Protein AF-X8DGS0-F1 (afdb_monomer)

Structure (mmCIF, N/CA/C/O backbone):
data_AF-X8DGS0-F1
#
_entry.id   AF-X8DGS0-F1
#
loop_
_atom_site.group_PDB
_atom_site.id
_atom_site.type_symbol
_atom_site.label_atom_id
_atom_site.label_alt_id
_atom_site.label_comp_id
_atom_site.label_asym_id
_atom_site.label_entity_id
_atom_site.label_seq_id
_atom_site.pdbx_PDB_ins_code
_atom_site.Cartn_x
_atom_site.Cartn_y
_atom_site.Cartn_z
_atom_site.occupancy
_atom_site.B_iso_or_equiv
_atom_site.auth_seq_id
_atom_site.auth_comp_id
_atom_site.auth_asym_id
_atom_site.auth_atom_id
_atom_site.pdbx_PDB_model_num
ATOM 1 N N . MET A 1 1 ? 2.031 9.646 6.732 1.00 61.75 1 MET A N 1
ATOM 2 C CA . MET A 1 1 ? 1.236 8.455 6.350 1.00 61.75 1 MET A CA 1
ATOM 3 C C . MET A 1 1 ? -0.207 8.736 5.901 1.00 61.75 1 MET A C 1
ATOM 5 O O . MET A 1 1 ? -0.743 7.908 5.187 1.00 61.75 1 MET A O 1
ATOM 9 N N . LYS A 1 2 ? -0.853 9.878 6.206 1.00 70.56 2 LYS A N 1
ATOM 10 C CA . LYS A 1 2 ? -2.281 10.096 5.852 1.00 70.56 2 LYS A CA 1
ATOM 11 C C . LYS A 1 2 ? -2.559 10.914 4.572 1.00 70.56 2 LYS A C 1
ATOM 13 O O . LYS A 1 2 ? -3.697 11.303 4.344 1.00 70.56 2 LYS A O 1
ATOM 18 N N . ARG A 1 3 ? -1.563 11.180 3.716 1.00 82.69 3 ARG A N 1
ATOM 19 C CA . ARG A 1 3 ? -1.714 12.102 2.561 1.00 82.69 3 ARG A CA 1
ATOM 20 C C . ARG A 1 3 ? -2.752 11.632 1.542 1.00 82.69 3 ARG A C 1
ATOM 22 O O . ARG A 1 3 ? -3.551 12.425 1.066 1.00 82.69 3 ARG A O 1
ATOM 29 N N . LEU A 1 4 ? -2.767 10.332 1.264 1.00 88.12 4 LEU A N 1
ATOM 30 C CA . LEU A 1 4 ? -3.715 9.725 0.336 1.00 88.12 4 LEU A CA 1
ATOM 31 C C . LEU A 1 4 ? -5.008 9.297 1.020 1.00 88.12 4 LEU A C 1
ATOM 33 O O . LEU A 1 4 ? -5.852 8.747 0.341 1.00 88.12 4 LEU A O 1
ATOM 37 N N . LYS A 1 5 ? -5.173 9.501 2.337 1.00 89.69 5 LYS A N 1
ATOM 38 C CA . LYS A 1 5 ? -6.284 9.057 3.211 1.00 89.69 5 LYS A CA 1
ATOM 39 C C . LYS A 1 5 ? -6.931 7.683 2.886 1.00 89.69 5 LYS A C 1
ATOM 41 O O . LYS A 1 5 ? -8.085 7.481 3.225 1.00 89.69 5 LYS A O 1
ATOM 46 N N . VAL A 1 6 ? -6.255 6.753 2.211 1.00 93.56 6 VAL A N 1
ATOM 47 C CA . VAL A 1 6 ? -6.778 5.419 1.818 1.00 93.56 6 VAL A CA 1
ATOM 48 C C . VAL A 1 6 ? -6.681 4.390 2.957 1.00 93.56 6 VAL A C 1
ATOM 50 O O . VAL A 1 6 ? -6.587 3.192 2.723 1.00 93.56 6 VAL A O 1
ATOM 53 N N . GLY A 1 7 ? -6.600 4.863 4.201 1.00 92.19 7 GLY A N 1
ATOM 54 C CA . GLY A 1 7 ? -6.376 4.034 5.376 1.00 92.19 7 GLY A CA 1
ATOM 55 C C . GLY A 1 7 ? -5.912 4.842 6.587 1.00 92.19 7 GLY A C 1
ATOM 56 O O . GLY A 1 7 ? -5.862 6.078 6.565 1.00 92.19 7 GLY A O 1
ATOM 57 N N . THR A 1 8 ? -5.529 4.129 7.644 1.00 92.06 8 THR A N 1
ATOM 58 C CA . THR A 1 8 ? -5.005 4.693 8.894 1.00 92.06 8 THR A CA 1
ATOM 59 C C . THR A 1 8 ? -3.659 4.066 9.251 1.00 92.06 8 THR A C 1
ATOM 61 O O . THR A 1 8 ? -3.281 3.021 8.729 1.00 92.06 8 THR A O 1
ATOM 64 N N . ALA A 1 9 ? -2.901 4.742 10.109 1.00 90.94 9 ALA A N 1
ATOM 65 C CA . ALA A 1 9 ? -1.609 4.273 10.588 1.00 90.94 9 ALA A CA 1
ATOM 66 C C . ALA A 1 9 ? -1.430 4.680 12.050 1.00 90.94 9 ALA A C 1
ATOM 68 O O . ALA A 1 9 ? -1.775 5.802 12.438 1.00 90.94 9 ALA A O 1
ATOM 69 N N . ARG A 1 10 ? -0.851 3.772 12.834 1.00 90.06 10 ARG A N 1
ATOM 70 C CA . ARG A 1 10 ? -0.604 3.908 14.270 1.00 90.06 10 ARG A CA 1
ATOM 71 C C . ARG A 1 10 ? 0.692 3.181 14.632 1.00 90.06 10 ARG A C 1
ATOM 73 O O . ARG A 1 10 ? 1.051 2.201 13.988 1.00 90.06 10 ARG A O 1
ATOM 80 N N . ARG A 1 11 ? 1.394 3.651 15.669 1.00 92.69 11 ARG A N 1
ATOM 81 C CA . AR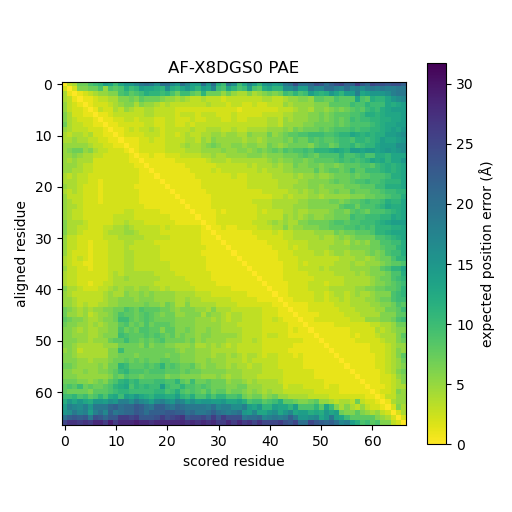G A 1 11 ? 2.514 2.901 16.262 1.00 92.69 11 ARG A CA 1
ATOM 82 C C . ARG A 1 11 ? 1.989 1.624 16.907 1.00 92.69 11 ARG A C 1
ATOM 84 O O . ARG A 1 11 ? 1.073 1.698 17.718 1.00 92.69 11 ARG A O 1
ATOM 91 N N . PHE A 1 12 ? 2.615 0.489 16.615 1.00 88.69 12 PHE A N 1
ATOM 92 C CA . PHE A 1 12 ? 2.205 -0.796 17.181 1.00 88.69 12 PHE A CA 1
ATOM 93 C C . PHE A 1 12 ? 2.200 -0.790 18.718 1.00 88.69 12 PHE A C 1
ATOM 95 O O . PHE A 1 12 ? 1.226 -1.216 19.325 1.00 88.69 12 PHE A O 1
ATOM 102 N N . SER A 1 13 ? 3.217 -0.189 19.345 1.00 95.38 13 SER A N 1
ATOM 103 C CA . SER A 1 13 ? 3.301 -0.046 20.808 1.00 95.38 13 SER A CA 1
ATOM 104 C C . SER A 1 13 ? 2.162 0.766 21.439 1.00 95.38 13 SER A C 1
ATOM 106 O O . SER A 1 13 ? 1.939 0.670 22.638 1.00 95.38 13 SER A O 1
A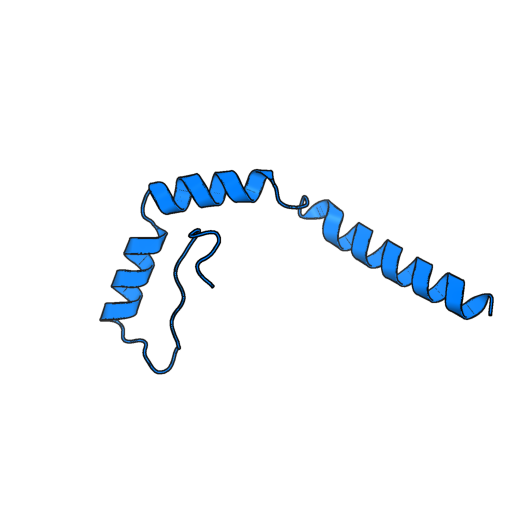TOM 108 N N . ALA A 1 14 ? 1.441 1.565 20.648 1.00 91.31 14 ALA A N 1
ATOM 109 C CA . ALA A 1 14 ? 0.284 2.345 21.083 1.00 91.31 14 ALA A CA 1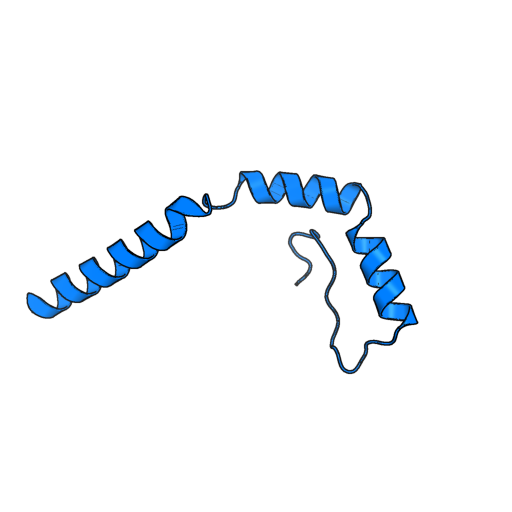
ATOM 110 C C . ALA A 1 14 ? -1.051 1.728 20.622 1.00 91.31 14 ALA A C 1
ATOM 112 O O . ALA A 1 14 ? -2.085 2.402 20.662 1.00 91.31 14 ALA A O 1
ATOM 113 N N . SER A 1 15 ? -1.028 0.494 20.110 1.00 95.38 15 SER A N 1
ATOM 114 C CA . SER A 1 15 ? -2.203 -0.225 19.630 1.00 95.38 15 SER A CA 1
ATOM 115 C C . SER A 1 15 ? -2.767 -1.121 20.727 1.00 95.38 15 SER A C 1
ATOM 117 O O . SER A 1 15 ? -2.063 -1.940 21.306 1.00 95.38 15 SER A O 1
ATOM 119 N N . THR A 1 16 ? -4.062 -0.992 20.973 1.00 96.56 16 THR A N 1
ATOM 120 C CA . THR A 1 16 ? -4.875 -1.936 21.744 1.00 96.56 16 THR A CA 1
ATOM 121 C C . THR A 1 16 ? -5.902 -2.589 20.825 1.00 96.56 16 THR A C 1
ATOM 123 O O . THR A 1 16 ? -6.165 -2.089 19.727 1.00 96.56 16 THR A O 1
ATOM 126 N N . GLU A 1 17 ? -6.533 -3.672 21.275 1.00 97.38 17 GLU A N 1
ATOM 127 C CA . GLU A 1 17 ? -7.643 -4.307 20.553 1.00 97.38 17 GLU A CA 1
ATOM 128 C C . GLU A 1 17 ? -8.738 -3.288 20.194 1.00 97.38 17 GLU A C 1
ATOM 130 O O . GLU A 1 17 ? -9.146 -3.177 19.039 1.00 97.38 17 GLU A O 1
ATOM 135 N N . LYS A 1 18 ? -9.136 -2.445 21.157 1.00 97.44 18 LYS A N 1
ATOM 136 C CA . LYS A 1 18 ? -10.144 -1.398 20.943 1.00 97.44 18 LYS A CA 1
ATOM 137 C C . LYS A 1 18 ? -9.735 -0.420 19.842 1.00 97.44 18 LYS A C 1
ATOM 139 O O . LYS A 1 18 ? -10.561 -0.071 18.999 1.00 97.44 18 LYS A O 1
ATOM 144 N N . THR A 1 19 ? -8.480 0.038 19.841 1.00 96.06 19 THR A N 1
ATOM 145 C CA . THR A 1 19 ? -8.012 0.956 18.793 1.00 96.06 19 THR A CA 1
ATOM 146 C C . THR A 1 19 ? -7.888 0.260 17.447 1.00 96.06 19 THR A C 1
ATOM 148 O O . THR A 1 19 ? -8.229 0.871 16.444 1.00 96.06 19 THR A O 1
ATOM 151 N N . LEU A 1 20 ? -7.477 -1.012 17.422 1.00 95.31 20 LEU A N 1
ATOM 152 C CA . LEU A 1 20 ? -7.378 -1.797 16.195 1.00 95.31 20 LEU A C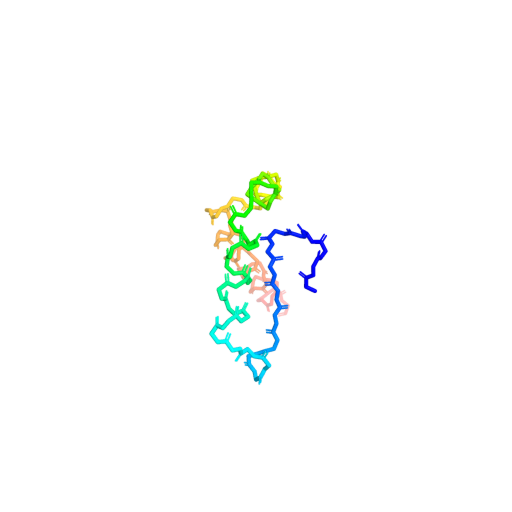A 1
ATOM 153 C C . LEU A 1 20 ? -8.753 -1.972 15.549 1.00 95.31 20 LEU A C 1
ATOM 155 O O . LEU A 1 20 ? -8.908 -1.711 14.362 1.00 95.31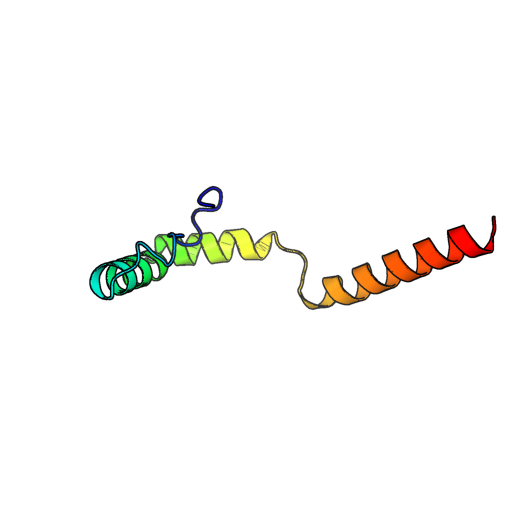 20 LEU A O 1
ATOM 159 N N . VAL A 1 21 ? -9.769 -2.343 16.327 1.00 96.88 21 VAL A N 1
ATOM 160 C CA . VAL A 1 21 ? -11.140 -2.478 15.821 1.00 96.88 21 VAL A CA 1
ATOM 161 C C . VAL A 1 21 ? -11.676 -1.135 15.312 1.00 96.88 21 VAL A C 1
ATOM 163 O O . VAL A 1 21 ? -12.324 -1.089 14.267 1.00 96.88 21 VAL A O 1
ATOM 166 N N . ALA A 1 22 ? -11.399 -0.029 16.011 1.00 95.44 22 ALA A N 1
ATOM 167 C CA . ALA A 1 22 ? -11.790 1.306 15.554 1.00 95.44 22 ALA A CA 1
ATOM 168 C C . ALA A 1 22 ? -11.092 1.696 14.238 1.00 95.44 22 ALA A C 1
ATOM 170 O O . ALA A 1 22 ? -11.738 2.194 13.316 1.00 95.44 22 ALA A O 1
ATOM 171 N N . ASP A 1 23 ? -9.794 1.416 14.135 1.00 93.88 23 ASP A N 1
ATOM 172 C CA . ASP A 1 23 ? -8.993 1.652 12.938 1.00 93.88 23 ASP A CA 1
ATOM 173 C C . ASP A 1 23 ? -9.506 0.793 11.758 1.00 93.88 23 ASP A C 1
ATOM 175 O O . ASP A 1 23 ? -9.704 1.320 10.664 1.00 93.88 23 ASP A O 1
ATOM 179 N N . LEU A 1 24 ? -9.836 -0.487 11.983 1.00 94.88 24 LEU A N 1
ATOM 180 C CA . LEU A 1 24 ? -10.417 -1.384 10.972 1.00 94.88 24 LEU A CA 1
ATOM 181 C C . LEU A 1 24 ? -11.795 -0.913 10.483 1.00 94.88 24 LEU A C 1
ATOM 183 O O . LEU A 1 24 ? -12.059 -0.897 9.282 1.00 94.88 24 LEU A O 1
ATOM 187 N N . ARG A 1 25 ? -12.670 -0.470 11.392 1.00 95.25 25 ARG A N 1
ATOM 188 C CA . ARG A 1 25 ? -13.957 0.131 11.004 1.00 95.25 25 ARG A CA 1
ATOM 189 C C . ARG A 1 25 ? -13.756 1.388 10.162 1.00 95.25 25 ARG A C 1
ATOM 191 O O . ARG A 1 25 ? -14.464 1.575 9.181 1.00 95.25 25 ARG A O 1
ATOM 198 N N . SER A 1 26 ? -12.766 2.214 10.503 1.00 93.12 26 SER A N 1
ATOM 199 C CA . SER A 1 26 ? -12.456 3.427 9.745 1.00 93.12 26 SER A CA 1
ATOM 200 C C . SER A 1 26 ? -11.932 3.140 8.335 1.00 93.12 26 SER A C 1
ATOM 202 O O . SER A 1 26 ? -12.257 3.902 7.428 1.00 93.12 26 SER A O 1
ATOM 204 N N . ILE A 1 27 ? -11.125 2.092 8.120 1.00 93.69 27 ILE A N 1
ATOM 205 C CA . ILE A 1 27 ? -10.622 1.777 6.767 1.00 93.69 27 ILE A CA 1
ATOM 206 C C . ILE A 1 27 ? -11.687 1.137 5.869 1.00 93.69 27 ILE A C 1
ATOM 208 O O . ILE A 1 27 ? -11.573 1.227 4.648 1.00 93.69 27 ILE A O 1
ATOM 212 N N . LEU A 1 28 ? -12.705 0.509 6.465 1.00 94.06 28 LEU A N 1
ATOM 213 C CA . LEU A 1 28 ? -13.848 -0.076 5.760 1.00 94.06 28 LEU A CA 1
ATOM 214 C C . LEU A 1 28 ? -14.942 0.951 5.435 1.00 94.06 28 LEU A C 1
ATOM 216 O O . LEU A 1 28 ? -15.910 0.610 4.756 1.00 94.06 28 LEU A O 1
ATOM 220 N N . ASP A 1 29 ? -14.792 2.199 5.885 1.00 95.50 29 ASP A N 1
ATOM 221 C CA . ASP A 1 29 ? -15.712 3.279 5.546 1.00 95.50 29 ASP A CA 1
ATOM 222 C C . ASP A 1 29 ? -15.831 3.448 4.012 1.00 95.50 29 ASP A C 1
ATOM 224 O O . ASP A 1 29 ? -14.808 3.440 3.309 1.00 95.50 29 ASP A O 1
ATOM 228 N N . PRO A 1 30 ? -17.046 3.635 3.459 1.00 95.94 30 PRO A N 1
ATOM 229 C CA . PRO A 1 30 ? -17.249 3.770 2.017 1.00 95.94 30 PRO A CA 1
ATOM 230 C C . PRO A 1 30 ? -16.411 4.875 1.361 1.00 95.94 30 PRO A C 1
ATOM 232 O O . PRO A 1 30 ? -15.972 4.712 0.221 1.00 95.94 30 PRO A O 1
ATOM 235 N N . GLN A 1 31 ? -16.134 5.981 2.060 1.00 93.88 31 GLN A N 1
ATOM 236 C CA . GLN A 1 31 ? -15.289 7.058 1.539 1.00 93.88 31 GLN A CA 1
ATOM 237 C C . GLN A 1 31 ? -13.823 6.630 1.443 1.00 93.88 31 GLN A C 1
ATOM 239 O O . GLN A 1 31 ? -13.117 7.028 0.511 1.00 93.88 31 GLN A O 1
ATOM 244 N N . CYS A 1 32 ? -13.350 5.811 2.387 1.00 93.94 32 CYS A N 1
ATOM 245 C CA . CYS A 1 32 ? -12.020 5.212 2.321 1.00 93.94 32 CYS A CA 1
ATOM 246 C C . CYS A 1 32 ? -11.917 4.279 1.105 1.00 93.94 32 CYS A C 1
ATOM 248 O O . CYS A 1 32 ? -10.986 4.417 0.308 1.00 93.94 32 CYS A O 1
ATOM 250 N N . VAL A 1 33 ? -12.920 3.418 0.895 1.00 95.12 33 VAL A N 1
ATOM 251 C CA . VAL A 1 33 ? -12.993 2.494 -0.251 1.00 95.12 33 VAL A CA 1
ATOM 252 C C . VAL A 1 33 ? -13.035 3.239 -1.586 1.00 95.12 33 VAL A C 1
ATOM 254 O O . VAL A 1 33 ? -12.264 2.922 -2.493 1.00 95.12 33 VAL A O 1
ATOM 257 N N . ALA A 1 34 ? -13.901 4.246 -1.721 1.00 96.12 34 ALA A N 1
ATOM 258 C CA . ALA A 1 34 ? -14.023 5.036 -2.946 1.00 96.12 34 ALA A CA 1
ATOM 259 C C . ALA A 1 34 ? -12.692 5.702 -3.317 1.00 96.12 34 ALA A C 1
ATOM 261 O O . ALA A 1 34 ? -12.246 5.645 -4.461 1.00 96.12 34 ALA A O 1
ATOM 262 N N . ARG A 1 35 ? -12.005 6.261 -2.322 1.00 94.81 35 ARG A N 1
ATOM 263 C CA . ARG A 1 35 ? -10.723 6.930 -2.536 1.00 94.81 35 ARG A CA 1
ATOM 264 C C . ARG A 1 35 ? -9.575 5.957 -2.773 1.00 94.81 35 ARG A C 1
ATOM 266 O O . ARG A 1 35 ? -8.669 6.274 -3.536 1.00 94.81 35 ARG A O 1
ATOM 273 N N . ALA A 1 36 ? -9.608 4.768 -2.174 1.00 95.12 36 ALA A N 1
ATOM 274 C CA . ALA A 1 36 ? -8.670 3.699 -2.507 1.00 95.12 36 ALA A CA 1
ATOM 275 C C . ALA A 1 36 ? -8.791 3.300 -3.983 1.00 95.12 36 ALA A C 1
ATOM 277 O O . ALA A 1 36 ? -7.777 3.176 -4.667 1.00 95.12 36 ALA A O 1
ATOM 278 N N . ARG A 1 37 ? -10.024 3.194 -4.496 1.00 95.06 37 ARG A N 1
ATOM 279 C CA . ARG A 1 37 ? -10.280 2.936 -5.920 1.00 95.06 37 ARG A CA 1
ATOM 280 C C . ARG A 1 37 ? -9.778 4.071 -6.810 1.00 95.06 37 ARG A C 1
ATOM 282 O O . ARG A 1 37 ? -9.115 3.795 -7.799 1.00 95.06 37 ARG A O 1
ATOM 289 N N . GLU A 1 38 ? -10.032 5.325 -6.442 1.00 95.62 38 GLU A N 1
ATOM 290 C CA . GLU A 1 38 ? -9.535 6.498 -7.179 1.00 95.62 38 GLU A CA 1
ATOM 291 C C . GLU A 1 38 ? -8.000 6.533 -7.248 1.00 95.62 38 GLU A C 1
ATOM 293 O O . GLU A 1 38 ? -7.423 6.819 -8.291 1.00 95.62 38 GLU A O 1
ATOM 298 N N . VAL A 1 39 ? -7.314 6.210 -6.150 1.00 95.00 39 VAL A N 1
ATOM 299 C CA . VAL A 1 39 ? -5.848 6.141 -6.145 1.00 95.00 39 VAL A CA 1
ATOM 300 C C . VAL A 1 39 ? -5.352 4.984 -7.012 1.00 95.00 39 VAL A C 1
ATOM 302 O O . VAL A 1 39 ? -4.382 5.163 -7.745 1.00 95.00 39 VAL A O 1
ATOM 305 N N . ALA A 1 40 ? -6.020 3.828 -6.972 1.00 93.75 40 ALA A N 1
ATOM 306 C CA . ALA A 1 40 ? -5.624 2.651 -7.739 1.00 93.75 40 ALA A CA 1
ATOM 307 C C . ALA A 1 40 ? -5.611 2.896 -9.258 1.00 93.75 40 ALA A C 1
ATOM 309 O O . ALA A 1 40 ? -4.738 2.365 -9.939 1.00 93.75 40 ALA A O 1
ATOM 310 N N . THR A 1 41 ? -6.498 3.744 -9.797 1.00 94.81 41 THR A N 1
ATOM 311 C CA . THR A 1 41 ? -6.505 4.070 -11.241 1.00 94.81 41 THR A CA 1
ATOM 312 C C . THR A 1 41 ? -5.266 4.842 -11.697 1.00 94.81 41 THR A C 1
ATOM 314 O O . THR A 1 41 ? -4.964 4.880 -12.886 1.00 94.81 41 THR A O 1
ATOM 317 N N . ARG A 1 42 ? -4.538 5.449 -10.756 1.00 94.12 42 ARG A N 1
ATOM 318 C CA . ARG A 1 42 ? -3.330 6.242 -11.006 1.00 94.12 42 ARG A CA 1
ATOM 319 C C . ARG A 1 42 ? -2.038 5.483 -10.706 1.00 94.12 42 ARG A C 1
ATOM 321 O O . ARG A 1 42 ? -0.960 6.067 -10.816 1.00 94.12 42 ARG A O 1
ATOM 328 N N . MET A 1 43 ? -2.130 4.234 -10.255 1.00 94.81 43 MET A N 1
ATOM 329 C CA . MET A 1 43 ? -0.966 3.402 -9.957 1.00 94.81 43 MET A CA 1
ATOM 330 C C . MET A 1 43 ? -0.456 2.713 -11.225 1.00 94.81 43 MET A C 1
ATOM 332 O O . MET A 1 43 ? -1.227 2.409 -12.134 1.00 94.81 43 MET A O 1
ATOM 336 N N . THR A 1 44 ? 0.848 2.436 -11.270 1.00 94.50 44 THR A N 1
ATOM 337 C CA . THR A 1 44 ? 1.443 1.553 -12.283 1.00 94.50 44 THR A CA 1
ATOM 338 C C . THR A 1 44 ? 0.747 0.198 -12.246 1.00 94.50 44 THR A C 1
ATOM 340 O O . THR A 1 44 ? 0.477 -0.323 -11.156 1.00 94.50 44 THR A O 1
ATOM 343 N N . LYS A 1 45 ? 0.451 -0.387 -13.415 1.00 94.62 45 LYS A N 1
ATOM 344 C CA . LYS A 1 45 ? -0.211 -1.692 -13.425 1.00 94.62 45 LYS A CA 1
ATOM 345 C C . LYS A 1 45 ? 0.719 -2.726 -12.783 1.00 94.62 45 LYS A C 1
ATOM 347 O O . LYS A 1 45 ? 1.912 -2.720 -13.086 1.00 94.62 45 LYS A O 1
ATOM 352 N N . PRO A 1 46 ? 0.203 -3.657 -11.961 1.00 92.81 46 PRO A N 1
ATOM 353 C CA . PRO A 1 46 ? 1.045 -4.632 -11.265 1.00 92.81 46 PRO A CA 1
ATOM 354 C C . PRO A 1 46 ? 1.992 -5.418 -12.187 1.00 92.81 46 PRO A C 1
ATOM 356 O O . PRO A 1 46 ? 3.122 -5.704 -11.806 1.00 92.81 46 PRO A O 1
ATOM 359 N N . ALA A 1 47 ? 1.554 -5.721 -13.414 1.00 94.06 47 ALA A N 1
ATOM 360 C CA . ALA A 1 47 ? 2.351 -6.444 -14.405 1.00 94.06 47 ALA A CA 1
ATOM 361 C C . ALA A 1 47 ? 3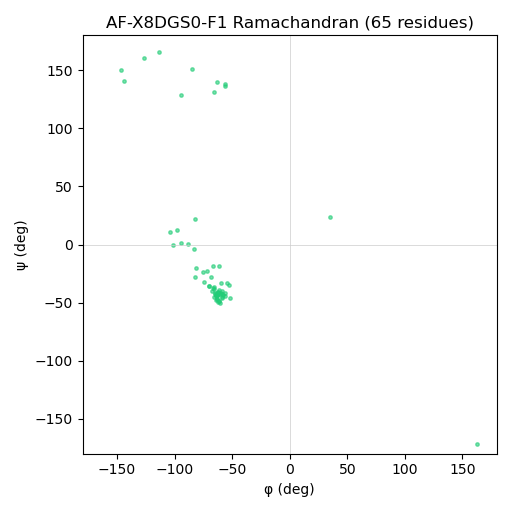.507 -5.620 -15.012 1.00 94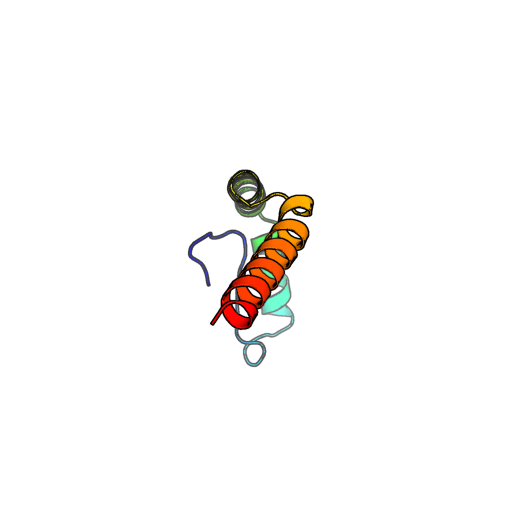.06 47 ALA A C 1
ATOM 363 O O . ALA A 1 47 ? 4.478 -6.198 -15.488 1.00 94.06 47 ALA A O 1
ATOM 364 N N . GLU A 1 48 ? 3.433 -4.287 -14.988 1.00 96.25 48 GLU A N 1
ATOM 365 C CA . GLU A 1 48 ? 4.442 -3.398 -15.589 1.00 96.25 48 GLU A CA 1
ATOM 366 C C . GLU A 1 48 ? 5.648 -3.186 -14.655 1.00 96.25 48 GLU A C 1
ATOM 368 O O . GLU A 1 48 ? 6.771 -2.968 -15.113 1.00 96.25 48 GLU A O 1
ATOM 373 N N . SER A 1 49 ? 5.441 -3.279 -13.336 1.00 96.00 49 SER A N 1
ATOM 374 C CA . SER A 1 49 ? 6.490 -3.074 -12.328 1.00 96.00 49 SER A CA 1
ATOM 375 C C . SER A 1 49 ? 7.683 -4.042 -12.425 1.00 96.00 49 SER A C 1
ATOM 377 O O . SER A 1 49 ? 8.810 -3.546 -12.429 1.00 96.00 49 SER A O 1
ATOM 379 N N . PRO A 1 50 ? 7.512 -5.382 -12.511 1.00 97.00 50 PRO A N 1
ATOM 380 C CA . PRO A 1 50 ? 8.655 -6.296 -12.589 1.00 97.00 50 PRO A CA 1
ATOM 381 C C . PRO A 1 50 ? 9.452 -6.132 -13.888 1.00 97.00 50 PRO A C 1
ATOM 383 O O . PRO A 1 50 ? 10.677 -6.193 -13.850 1.00 97.00 50 PRO A O 1
ATOM 386 N N . VAL A 1 51 ? 8.773 -5.863 -15.010 1.00 97.12 51 VAL A N 1
ATOM 387 C CA . VAL A 1 51 ? 9.422 -5.594 -16.305 1.00 97.12 51 VAL A CA 1
ATOM 388 C C . VAL A 1 51 ? 10.278 -4.334 -16.209 1.00 97.12 51 VAL A C 1
ATOM 390 O O . VAL A 1 51 ? 11.471 -4.378 -16.480 1.00 97.12 51 VAL A O 1
ATOM 393 N N . THR A 1 52 ? 9.705 -3.246 -15.685 1.00 97.06 52 THR A N 1
ATOM 394 C CA . THR A 1 52 ? 10.430 -1.981 -15.492 1.00 97.06 52 THR A CA 1
ATOM 395 C C . THR A 1 52 ? 11.652 -2.165 -14.584 1.00 97.06 52 THR A C 1
ATOM 397 O O . THR A 1 52 ? 12.713 -1.601 -14.840 1.00 97.06 52 THR A O 1
ATOM 400 N N . ALA A 1 53 ? 11.531 -2.963 -13.519 1.00 97.25 53 ALA A N 1
ATOM 401 C CA . ALA A 1 53 ? 12.650 -3.248 -12.623 1.00 97.25 53 ALA A CA 1
ATOM 402 C C . ALA A 1 53 ? 13.781 -4.022 -13.323 1.00 97.25 53 ALA A C 1
ATOM 404 O O . ALA A 1 53 ? 14.953 -3.697 -13.120 1.00 97.25 53 ALA A O 1
ATOM 405 N N . ALA A 1 54 ? 13.441 -5.012 -14.155 1.00 97.44 54 ALA A N 1
ATOM 406 C CA . ALA A 1 54 ? 14.413 -5.755 -14.951 1.00 97.44 54 ALA A CA 1
ATOM 407 C C . ALA A 1 54 ? 15.122 -4.842 -15.964 1.00 97.44 54 ALA A C 1
ATOM 409 O O . ALA A 1 54 ? 16.352 -4.799 -15.978 1.00 97.44 54 ALA A O 1
ATOM 410 N N . ASP A 1 55 ? 14.369 -4.032 -16.714 1.00 96.81 55 ASP A N 1
ATOM 411 C CA . ASP A 1 55 ? 14.918 -3.089 -17.697 1.00 96.81 55 ASP A CA 1
ATOM 412 C C . ASP A 1 55 ? 15.922 -2.118 -17.057 1.00 96.81 55 ASP A C 1
ATOM 414 O O . ASP A 1 55 ? 17.012 -1.884 -17.587 1.00 96.81 55 ASP A O 1
ATOM 418 N N . LEU A 1 56 ? 15.586 -1.573 -15.881 1.00 97.12 56 LEU A N 1
ATOM 419 C CA . LEU A 1 56 ? 16.471 -0.681 -15.127 1.00 97.12 56 LEU A CA 1
ATOM 420 C C . LEU A 1 56 ? 17.771 -1.380 -14.708 1.00 97.12 56 LEU A C 1
ATOM 422 O O . LEU A 1 56 ? 18.851 -0.797 -14.840 1.00 97.12 56 LEU A O 1
ATOM 426 N N . LEU A 1 57 ? 17.683 -2.623 -14.229 1.00 97.31 57 LEU A N 1
ATOM 427 C CA . LEU A 1 57 ? 18.850 -3.407 -13.824 1.00 97.31 57 LEU A CA 1
ATOM 428 C C . LEU A 1 57 ? 19.753 -3.734 -15.019 1.00 97.31 57 LEU A C 1
ATOM 430 O O . LEU A 1 57 ? 20.975 -3.581 -14.936 1.00 97.31 57 LEU A O 1
ATOM 434 N N . GLU A 1 58 ? 19.170 -4.161 -16.136 1.00 97.12 58 GLU A N 1
ATOM 435 C CA . GLU A 1 58 ? 19.931 -4.483 -17.338 1.00 97.12 58 GLU A CA 1
ATOM 436 C C . GLU A 1 58 ? 20.618 -3.252 -17.927 1.00 97.12 58 GLU A C 1
ATOM 438 O O . GLU A 1 58 ? 21.787 -3.319 -18.313 1.00 97.12 58 GLU A O 1
ATOM 443 N N . ASN A 1 59 ? 19.920 -2.115 -17.970 1.00 96.31 59 ASN A N 1
ATOM 444 C CA . ASN A 1 59 ? 20.486 -0.861 -18.457 1.00 96.31 59 ASN A CA 1
ATOM 445 C C . ASN A 1 59 ? 21.643 -0.392 -17.571 1.00 96.31 59 ASN A C 1
ATOM 447 O O . ASN A 1 59 ? 22.694 -0.017 -18.091 1.00 96.31 59 ASN A O 1
ATOM 451 N N . PHE A 1 60 ? 21.505 -0.500 -16.247 1.00 95.81 60 PHE A N 1
ATOM 452 C CA . PHE A 1 60 ? 22.599 -0.222 -15.317 1.00 95.81 60 PHE A CA 1
ATOM 453 C C . PHE A 1 60 ? 23.822 -1.120 -15.580 1.00 95.81 60 PHE A C 1
ATOM 455 O O . PHE A 1 60 ? 24.954 -0.636 -15.657 1.00 95.81 60 PHE A O 1
ATOM 462 N N . ALA A 1 61 ? 23.607 -2.425 -15.775 1.00 94.94 61 ALA A N 1
ATOM 463 C CA . ALA A 1 61 ? 24.682 -3.368 -16.076 1.00 94.94 61 ALA A CA 1
ATOM 464 C C . ALA A 1 61 ? 25.347 -3.103 -17.439 1.00 94.94 61 ALA A C 1
ATOM 466 O O . ALA A 1 61 ? 26.568 -3.230 -17.554 1.00 94.94 61 ALA A O 1
ATOM 467 N N . ARG A 1 62 ? 24.570 -2.722 -18.464 1.00 92.88 62 ARG A N 1
ATOM 468 C CA . ARG A 1 62 ? 25.082 -2.352 -19.794 1.00 92.88 62 ARG A CA 1
ATOM 469 C C . ARG A 1 62 ? 26.006 -1.137 -19.721 1.00 92.88 62 ARG A C 1
ATOM 471 O O . ARG A 1 62 ? 27.122 -1.218 -20.222 1.00 92.88 62 ARG A O 1
ATOM 478 N N . VAL A 1 63 ? 25.590 -0.066 -19.041 1.00 90.81 63 VAL A N 1
ATOM 479 C CA . VAL A 1 63 ? 26.417 1.143 -18.856 1.00 90.81 63 VAL A CA 1
ATOM 480 C C . VAL A 1 63 ? 27.730 0.814 -18.144 1.00 90.81 63 VAL A C 1
ATOM 482 O O . VAL A 1 63 ? 28.785 1.270 -18.567 1.00 90.81 63 VAL A O 1
ATOM 485 N N . ARG A 1 64 ? 27.693 -0.034 -17.109 1.00 85.56 64 ARG A N 1
ATOM 486 C CA . ARG A 1 64 ? 28.896 -0.418 -16.354 1.00 85.56 64 ARG A CA 1
ATOM 487 C C . ARG A 1 64 ? 29.882 -1.282 -17.143 1.00 85.56 64 ARG A C 1
ATOM 489 O O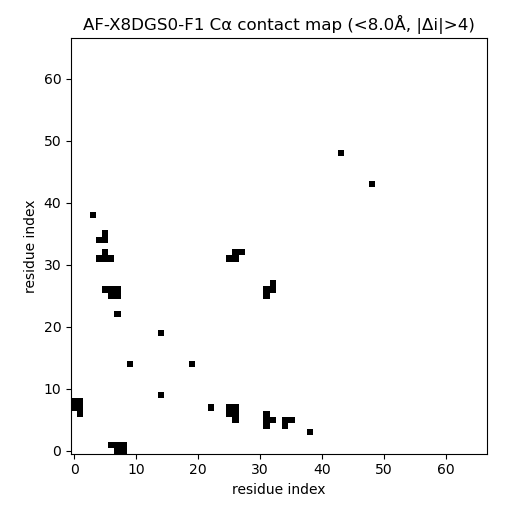 . ARG A 1 64 ? 31.062 -1.274 -16.828 1.00 85.56 64 ARG A O 1
ATOM 496 N N . ARG A 1 65 ? 29.413 -2.068 -18.114 1.00 72.50 65 ARG A N 1
ATOM 497 C CA . ARG A 1 65 ? 30.285 -2.911 -18.951 1.00 72.50 65 ARG A CA 1
ATOM 498 C C . ARG A 1 65 ? 30.939 -2.147 -20.102 1.00 72.50 65 ARG A C 1
ATOM 500 O O . ARG A 1 65 ? 31.906 -2.647 -20.660 1.00 72.50 65 ARG A O 1
ATOM 507 N N . ALA A 1 66 ? 30.381 -1.000 -20.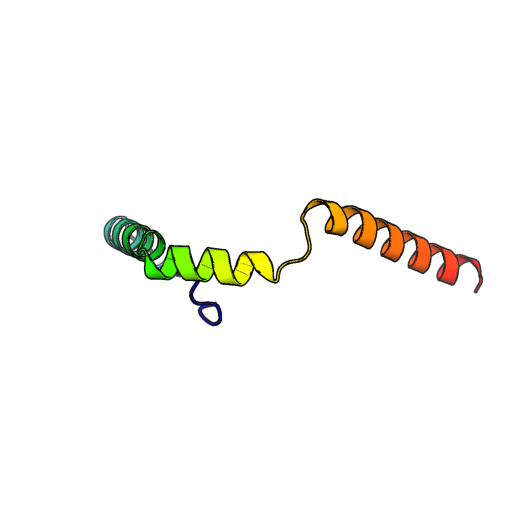482 1.00 67.44 66 ALA A N 1
ATOM 508 C CA . ALA A 1 66 ? 30.872 -0.168 -21.578 1.00 67.44 66 ALA A CA 1
ATOM 509 C C . ALA A 1 66 ? 31.828 0.954 -21.121 1.00 67.44 66 ALA A C 1
ATOM 511 O O . ALA A 1 66 ? 32.257 1.745 -21.959 1.00 67.44 66 ALA A O 1
ATOM 512 N N . GLY A 1 67 ? 32.129 1.037 -19.820 1.00 51.28 67 GLY A N 1
ATOM 513 C CA . GLY A 1 67 ? 33.076 1.984 -19.224 1.00 51.28 67 GLY A CA 1
ATOM 514 C C . GLY A 1 67 ? 34.241 1.294 -18.535 1.00 51.28 67 GLY A C 1
ATOM 515 O O . GLY A 1 67 ? 34.169 0.059 -18.340 1.00 51.28 67 GLY A O 1
#

Mean predicted aligned error: 5.67 Å

Organism: NCBI:txid1299321

Radius of gyration: 19.38 Å; Cα contacts (8 Å, |Δi|>4): 26; chains: 1; bounding box: 50×18×43 Å

Sequence (67 aa):
MKRLKVGTARRFSASTEKTLVADLRSILDPQCVARAREVATRMTKPAESPVTAADLLENFARVRRAG

Foldseek 3Di:
DCPLVLFDDDDPVPDDPVVVVVRVVSNPPVVSVVSVVVVVVVDDDPVVVVVVVVVVVVVVVVVVVVD

Solvent-accessible surface area (backbone atoms only — not comparable to full-atom values): 4098 Å² total; per-residue (Å²): 137,60,88,76,50,58,48,83,86,74,61,70,94,77,58,46,73,70,54,49,54,52,48,54,54,56,42,66,32,68,70,23,48,54,43,40,52,60,52,56,77,73,50,82,57,80,80,54,53,63,55,53,53,50,53,54,51,52,51,54,52,50,57,60,70,77,102

pLDDT: mean 92.07, std 8.51, range [51.28, 97.44]

Secondary structure (DSSP, 8-state):
--TT-SS----GGG--HHHHHHHHHHHTSHHHHHHHHHHHTTSPPTTHHHHHHHHHHHHHHHHHH--